Protein AF-T0ZFJ0-F1 (afdb_monomer_lite)

Radius of gyration: 14.86 Å; chains: 1; bounding box: 38×26×36 Å

Foldseek 3Di:
DDDQPCVLDPDDVPPVVVVVDPLAAAEEEDEDFLQADDDCVLAQSVLVNQVSSVVSRYQYEYHHPLVVNLVVCRVNSPSVVRVVSSVVRVVRNVVSPRDPSYD

Secondary structure (DSSP, 8-state):
-PPP-GGG-S--TTHHHHHHS--TT-EEEEEE---SS--TIIIIIHHHHHHHHHHTT-EEEEEE-HHHHHHTTGGGG-HHHHHHHHHHHHHHHHHTT--TT--

Organism: NCBI:txid410659

Sequence (103 aa):
MNEIDLTLFQEVVTEGELKALKLKGAKAYIGFEPSGTAHIGTALMWTARINNLIEAGVSVKILMADWHAMINDKLGGDIERIMESGRSMVAGFKALGLDERAE

Structure (mmCIF, N/CA/C/O backbone):
data_AF-T0ZFJ0-F1
#
_entry.id   AF-T0ZFJ0-F1
#
loop_
_atom_site.group_PDB
_atom_site.id
_atom_site.type_symbol
_atom_site.label_atom_id
_atom_site.label_alt_id
_atom_site.label_comp_id
_atom_site.label_asym_id
_atom_site.label_entity_id
_atom_site.label_seq_id
_atom_site.pdbx_PDB_ins_code
_atom_site.Cartn_x
_atom_site.Cartn_y
_atom_site.Cartn_z
_atom_site.occupancy
_atom_site.B_iso_or_equiv
_atom_site.auth_seq_id
_atom_site.auth_comp_id
_atom_site.auth_asym_id
_atom_site.auth_atom_id
_atom_site.pdbx_PDB_model_num
ATOM 1 N N . MET A 1 1 ? -9.565 8.345 16.406 1.00 63.31 1 MET A N 1
ATOM 2 C CA . MET A 1 1 ? -9.478 7.313 15.354 1.00 63.31 1 MET A CA 1
ATOM 3 C C . MET A 1 1 ? -10.597 7.613 14.401 1.00 63.31 1 MET A C 1
ATOM 5 O O . MET A 1 1 ? -11.715 7.781 14.877 1.00 63.31 1 MET A O 1
ATOM 9 N N . ASN A 1 2 ? -10.270 7.763 13.126 1.00 82.06 2 ASN A N 1
ATOM 10 C CA . ASN A 1 2 ? -11.273 8.055 12.113 1.00 82.06 2 ASN A CA 1
ATOM 11 C C . ASN A 1 2 ? -11.994 6.755 11.733 1.00 82.06 2 ASN A C 1
ATOM 13 O O . ASN A 1 2 ? -11.467 5.662 11.946 1.00 82.06 2 ASN A O 1
ATOM 17 N N . GLU A 1 3 ? -13.212 6.862 11.216 1.00 91.12 3 GLU A N 1
ATOM 18 C CA . GLU A 1 3 ? -13.838 5.741 10.516 1.00 91.12 3 GLU A CA 1
ATOM 19 C C . GLU A 1 3 ? -13.161 5.559 9.149 1.00 91.12 3 GLU A C 1
ATOM 21 O O . GLU A 1 3 ? -12.583 6.502 8.602 1.00 91.12 3 GLU A O 1
ATOM 26 N N . ILE A 1 4 ? -13.214 4.344 8.599 1.00 95.88 4 ILE A N 1
ATOM 27 C CA . ILE A 1 4 ? -12.776 4.102 7.219 1.00 95.88 4 ILE A CA 1
ATOM 28 C C . ILE A 1 4 ? -13.783 4.792 6.295 1.00 95.88 4 ILE A C 1
ATOM 30 O O . ILE A 1 4 ? -14.987 4.556 6.404 1.00 95.88 4 ILE A O 1
ATOM 34 N N . ASP A 1 5 ? -13.294 5.622 5.377 1.00 96.12 5 ASP A N 1
ATOM 35 C CA . ASP A 1 5 ? -14.137 6.289 4.390 1.00 96.12 5 ASP A CA 1
ATOM 36 C C . ASP A 1 5 ? -14.467 5.294 3.276 1.00 96.12 5 ASP A C 1
ATOM 38 O O . ASP A 1 5 ? -13.696 5.079 2.336 1.00 96.12 5 ASP A O 1
ATOM 42 N N . LEU A 1 6 ? -15.636 4.665 3.399 1.00 95.81 6 LEU A N 1
ATOM 43 C CA . LEU A 1 6 ? -16.090 3.654 2.450 1.00 95.81 6 LEU A CA 1
ATOM 44 C C . LEU A 1 6 ? -16.371 4.233 1.055 1.00 95.81 6 LEU A C 1
ATOM 46 O O . LEU A 1 6 ? -16.402 3.471 0.095 1.00 95.81 6 LEU A O 1
ATOM 50 N N . THR A 1 7 ? -16.503 5.559 0.901 1.00 95.94 7 THR A N 1
ATOM 51 C CA . THR A 1 7 ? -16.733 6.187 -0.415 1.00 95.94 7 THR A CA 1
ATOM 52 C C . THR A 1 7 ? -15.515 6.103 -1.338 1.00 95.94 7 THR A C 1
ATOM 54 O O . THR A 1 7 ? -15.637 6.242 -2.556 1.00 95.94 7 THR A O 1
ATOM 57 N N . LEU A 1 8 ? -14.333 5.818 -0.781 1.00 95.50 8 LEU A N 1
ATOM 58 C CA . LEU A 1 8 ? -13.107 5.593 -1.544 1.00 95.50 8 LEU A CA 1
ATOM 59 C C . LEU A 1 8 ? -13.048 4.210 -2.211 1.00 95.50 8 LEU A C 1
ATOM 61 O O . LEU A 1 8 ? -12.162 3.995 -3.054 1.00 95.50 8 LEU A O 1
ATOM 65 N N . PHE A 1 9 ? -13.954 3.299 -1.844 1.00 95.56 9 PHE A N 1
ATOM 66 C CA . PHE A 1 9 ? -13.987 1.904 -2.275 1.00 95.56 9 PHE A CA 1
ATOM 67 C C . PHE A 1 9 ? -15.254 1.609 -3.080 1.00 95.56 9 PHE A C 1
ATOM 69 O O . PHE A 1 9 ? -16.336 2.099 -2.778 1.00 95.56 9 PHE A O 1
ATOM 76 N N . GLN A 1 10 ? -15.117 0.780 -4.115 1.00 96.88 10 GLN A N 1
ATOM 77 C CA . GLN A 1 10 ? -16.254 0.374 -4.946 1.00 96.88 10 GLN A CA 1
ATOM 78 C C . GLN A 1 10 ? -17.088 -0.743 -4.297 1.00 96.88 10 GLN A C 1
ATOM 80 O O . GLN A 1 10 ? -18.283 -0.847 -4.567 1.00 96.88 10 GLN A O 1
ATOM 85 N N . GLU A 1 11 ? -16.459 -1.589 -3.478 1.00 97.38 11 GLU A N 1
ATOM 86 C CA . GLU A 1 11 ? -17.075 -2.751 -2.837 1.00 97.38 11 GLU A CA 1
ATOM 87 C C . GLU A 1 11 ? -16.350 -3.080 -1.522 1.00 97.38 11 GLU A C 1
ATOM 89 O O . GLU A 1 11 ? -15.137 -2.889 -1.407 1.00 97.38 11 GLU A O 1
ATOM 94 N N . VAL A 1 12 ? -17.097 -3.600 -0.543 1.00 97.06 12 VAL A N 1
ATOM 95 C CA . VAL A 1 12 ? -16.577 -4.159 0.711 1.00 97.06 12 VAL A CA 1
ATOM 96 C C . VAL A 1 12 ? -17.235 -5.515 0.961 1.00 97.06 12 VAL A C 1
ATOM 98 O O . VAL A 1 12 ? -18.456 -5.606 1.103 1.00 97.06 12 VAL A O 1
ATOM 101 N N . VAL A 1 13 ? -16.424 -6.569 1.066 1.00 97.00 13 VAL A N 1
ATOM 102 C CA . VAL A 1 13 ? -16.896 -7.949 1.256 1.00 97.00 13 VAL A CA 1
ATOM 103 C C . VAL A 1 13 ? -16.428 -8.495 2.615 1.00 97.00 13 VAL A C 1
ATOM 105 O O . VAL A 1 13 ? -15.241 -8.743 2.786 1.00 97.00 13 VAL A O 1
ATOM 108 N N . THR A 1 14 ? -17.304 -8.702 3.599 1.00 96.19 14 THR A N 1
ATOM 109 C CA . THR A 1 14 ? -18.619 -8.050 3.755 1.00 96.19 14 THR A CA 1
ATOM 110 C C . THR A 1 14 ? -18.511 -6.788 4.614 1.00 96.19 14 THR A C 1
ATOM 112 O O . THR A 1 14 ? -17.691 -6.697 5.529 1.00 96.19 14 THR A O 1
ATOM 115 N N . GLU A 1 15 ? -19.388 -5.807 4.382 1.00 95.19 15 GLU A N 1
ATOM 116 C CA . GLU A 1 15 ? -19.473 -4.627 5.258 1.00 95.19 15 GLU A CA 1
ATOM 117 C C . GLU A 1 15 ? -19.755 -4.987 6.725 1.00 95.19 15 GLU A C 1
ATOM 119 O O . GLU A 1 15 ? -19.300 -4.289 7.631 1.00 95.19 15 GLU A O 1
ATOM 124 N N . GLY A 1 16 ? -20.516 -6.060 6.971 1.00 96.50 16 GLY A N 1
ATOM 125 C CA . GLY A 1 16 ? -20.827 -6.529 8.321 1.00 96.50 16 GLY A CA 1
ATOM 126 C C . GLY A 1 16 ? -19.581 -7.004 9.069 1.00 96.50 16 GLY A C 1
ATOM 127 O O . GLY A 1 16 ? -19.379 -6.627 10.223 1.00 96.50 16 GLY A O 1
ATOM 128 N N . GLU A 1 17 ? -18.716 -7.767 8.398 1.00 96.88 17 GLU A N 1
ATOM 129 C CA . GLU A 1 17 ? -17.436 -8.221 8.956 1.00 96.88 17 GLU A CA 1
ATOM 130 C C . GLU A 1 17 ? -16.480 -7.050 9.201 1.00 96.88 17 GLU A C 1
ATOM 132 O O . GLU A 1 17 ? -15.856 -6.992 10.261 1.00 96.88 17 GLU A O 1
ATOM 137 N N . LEU A 1 18 ? -16.419 -6.077 8.280 1.00 95.69 18 LEU A N 1
ATOM 138 C CA . LEU A 1 18 ? -15.602 -4.876 8.468 1.00 95.69 18 LEU A CA 1
ATOM 139 C C . LEU A 1 18 ? -16.063 -4.059 9.685 1.00 95.69 18 LEU A C 1
ATOM 141 O O . LEU A 1 18 ? -15.235 -3.661 10.501 1.00 95.69 18 LEU A O 1
ATOM 145 N N . LYS A 1 19 ? -17.376 -3.841 9.842 1.00 92.38 19 LYS A N 1
ATOM 146 C CA . LYS A 1 19 ? -17.950 -3.097 10.982 1.00 92.38 19 LYS A CA 1
ATOM 147 C C . LYS A 1 19 ? -17.765 -3.830 12.313 1.00 92.38 19 LYS A C 1
ATOM 149 O O . LYS A 1 19 ? -1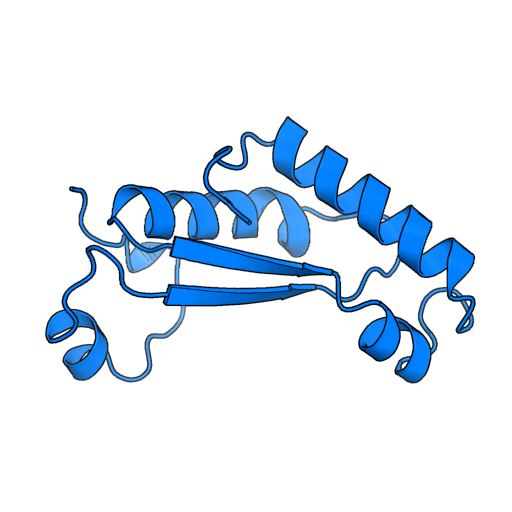7.640 -3.187 13.353 1.00 92.38 19 LYS A O 1
ATOM 154 N N . ALA A 1 20 ? -17.741 -5.163 12.295 1.00 94.94 20 ALA A N 1
ATOM 155 C CA . ALA A 1 20 ? -17.486 -5.977 13.482 1.00 94.94 20 ALA A CA 1
ATOM 156 C C . ALA A 1 20 ? -15.996 -6.016 13.881 1.00 94.94 20 ALA A C 1
ATOM 158 O O . ALA A 1 20 ? -15.667 -6.386 15.014 1.00 94.94 20 ALA A O 1
ATOM 159 N N . LEU A 1 21 ? -15.087 -5.645 12.973 1.00 94.25 21 LEU A N 1
ATOM 160 C CA . LEU A 1 21 ? -13.648 -5.698 13.199 1.00 94.25 21 LEU A CA 1
ATOM 161 C C . LEU A 1 21 ? -13.179 -4.585 14.147 1.00 94.25 21 LEU A C 1
ATOM 163 O O . LEU A 1 21 ? -13.472 -3.402 13.978 1.00 94.25 21 LEU A O 1
ATOM 167 N N . LYS A 1 22 ? -12.342 -4.948 15.124 1.00 93.69 22 LYS A N 1
ATOM 168 C CA . LYS A 1 22 ? -11.600 -3.965 15.924 1.00 93.69 22 LYS A CA 1
ATOM 169 C C . LYS A 1 22 ? -10.459 -3.397 15.083 1.00 93.69 22 LYS A C 1
ATOM 171 O O . LYS A 1 22 ? -9.415 -4.030 14.969 1.00 93.69 22 LYS A O 1
ATOM 176 N N . LEU A 1 23 ? -10.656 -2.203 14.525 1.00 92.62 23 LEU A N 1
ATOM 177 C CA . LEU A 1 23 ? -9.698 -1.588 13.597 1.00 92.62 23 LEU A CA 1
ATOM 178 C C . LEU A 1 23 ? -8.320 -1.331 14.216 1.00 92.62 23 LEU A C 1
ATOM 180 O O . LEU A 1 23 ? -7.307 -1.539 13.557 1.00 92.62 23 LEU A O 1
ATOM 184 N N . LYS A 1 24 ? -8.259 -0.933 15.495 1.00 90.25 24 LYS A N 1
ATOM 185 C CA . LYS A 1 24 ? -6.985 -0.683 16.182 1.00 90.25 24 LYS A CA 1
ATOM 186 C C . LYS A 1 24 ? -6.147 -1.961 16.247 1.00 90.25 24 LYS A C 1
ATOM 188 O O . LYS A 1 24 ? -6.477 -2.880 16.996 1.00 90.25 24 LYS A O 1
ATOM 193 N N . GLY A 1 25 ? -5.032 -1.973 15.521 1.00 85.94 25 GLY A N 1
ATOM 194 C CA . GLY A 1 25 ? -4.132 -3.127 15.449 1.00 85.94 25 GLY A CA 1
ATOM 195 C C . GLY A 1 25 ? -4.603 -4.231 14.497 1.00 85.94 25 GLY A C 1
ATOM 196 O O . GLY A 1 25 ? -3.961 -5.281 14.430 1.00 85.94 25 GLY A O 1
ATOM 197 N N . ALA A 1 26 ? -5.688 -4.005 13.746 1.00 95.94 26 ALA A N 1
ATOM 198 C CA . ALA A 1 26 ? -6.002 -4.819 12.580 1.00 95.94 26 ALA A CA 1
ATOM 199 C C . ALA A 1 26 ? -4.897 -4.662 11.529 1.00 95.94 26 ALA A C 1
ATOM 201 O O . ALA A 1 26 ? -4.226 -3.632 11.467 1.00 95.94 26 ALA A O 1
ATOM 202 N N . LYS A 1 27 ? -4.712 -5.687 10.699 1.00 97.44 27 LYS A N 1
ATOM 203 C CA . LYS A 1 27 ? -3.706 -5.694 9.637 1.00 97.44 27 LYS A CA 1
ATOM 204 C C . LYS A 1 27 ? -4.393 -5.721 8.283 1.00 97.44 27 LYS A C 1
ATOM 206 O O . LYS A 1 27 ? -5.297 -6.526 8.079 1.00 97.44 27 LYS A O 1
ATOM 211 N N . ALA A 1 28 ? -3.927 -4.882 7.371 1.00 97.62 28 ALA A N 1
ATOM 212 C CA . ALA A 1 28 ? -4.299 -4.907 5.965 1.00 97.62 28 ALA A CA 1
ATOM 213 C C . ALA A 1 28 ? -3.045 -5.042 5.098 1.00 97.62 28 ALA A C 1
ATOM 215 O O . ALA A 1 28 ? -1.927 -4.757 5.533 1.00 97.62 28 ALA A O 1
ATOM 216 N N . TYR A 1 29 ? -3.239 -5.496 3.868 1.00 97.88 29 TYR A N 1
ATOM 217 C CA . TYR A 1 29 ? -2.170 -5.681 2.901 1.00 97.88 29 TYR A CA 1
ATOM 218 C C . TYR A 1 29 ? -2.661 -5.302 1.505 1.00 97.88 29 TYR A C 1
ATOM 220 O O . TYR A 1 29 ? -3.816 -5.560 1.162 1.00 97.88 29 TYR A O 1
ATOM 228 N N . ILE A 1 30 ? -1.766 -4.728 0.707 1.00 97.62 30 ILE A N 1
ATOM 229 C CA . ILE A 1 30 ? -1.941 -4.547 -0.733 1.00 97.62 30 ILE A CA 1
ATOM 230 C C . ILE A 1 30 ? -0.635 -4.886 -1.454 1.00 97.62 30 ILE A C 1
ATOM 232 O O . ILE A 1 30 ? 0.450 -4.559 -0.975 1.00 97.62 30 ILE A O 1
ATOM 236 N N . GLY A 1 31 ? -0.742 -5.557 -2.599 1.00 97.44 31 GLY A N 1
ATOM 237 C CA . GLY A 1 31 ? 0.389 -5.881 -3.461 1.00 97.44 31 GLY A CA 1
ATOM 238 C C . GLY A 1 31 ? 0.373 -5.072 -4.753 1.00 97.44 31 GLY A C 1
ATOM 239 O O . GLY A 1 31 ? -0.687 -4.879 -5.347 1.00 97.44 31 GLY A O 1
ATOM 240 N N . PHE A 1 32 ? 1.551 -4.642 -5.201 1.00 97.19 32 PHE A N 1
ATOM 241 C CA . PHE A 1 32 ? 1.750 -3.996 -6.497 1.00 97.19 32 PHE A CA 1
ATOM 242 C C . PHE A 1 32 ? 2.814 -4.743 -7.291 1.00 97.19 32 PHE A C 1
ATOM 244 O O . PHE A 1 32 ? 3.921 -4.944 -6.796 1.00 97.19 32 PHE A O 1
ATOM 251 N N . GLU A 1 33 ? 2.503 -5.112 -8.532 1.00 97.75 33 GLU A N 1
ATOM 252 C CA . GLU A 1 33 ? 3.507 -5.566 -9.495 1.00 97.75 33 GLU A CA 1
ATOM 253 C C . GLU A 1 33 ? 4.303 -4.354 -10.007 1.00 97.75 33 GLU A C 1
ATOM 255 O O . GLU A 1 33 ? 3.714 -3.466 -10.634 1.00 97.75 33 GLU A O 1
ATOM 260 N N . PRO A 1 34 ? 5.628 -4.277 -9.790 1.00 97.31 34 PRO A N 1
ATOM 261 C CA . PRO A 1 34 ? 6.421 -3.209 -10.377 1.00 97.31 34 PRO A CA 1
ATOM 262 C C . PRO A 1 34 ? 6.567 -3.426 -11.884 1.00 97.31 34 PRO A C 1
ATOM 264 O O . PRO A 1 34 ? 7.218 -4.368 -12.336 1.00 97.31 34 PRO A O 1
ATOM 267 N N . SER A 1 35 ? 5.935 -2.562 -12.675 1.00 95.38 35 SER A N 1
ATOM 268 C CA . SER A 1 35 ? 5.803 -2.758 -14.123 1.00 95.38 35 SER A CA 1
ATOM 269 C C . SER A 1 35 ? 6.198 -1.537 -14.958 1.00 95.38 35 SER A C 1
ATOM 271 O O . SER A 1 35 ? 5.767 -1.410 -16.103 1.00 95.38 35 SER A O 1
ATOM 273 N N . GLY A 1 36 ? 6.994 -0.625 -14.397 1.00 91.12 36 GLY A N 1
ATOM 274 C CA . GLY A 1 36 ? 7.425 0.620 -15.034 1.00 91.12 36 GLY A CA 1
ATOM 275 C C . GLY A 1 36 ? 6.950 1.863 -14.280 1.00 91.12 36 GLY A C 1
ATOM 276 O O . GLY A 1 36 ? 7.001 1.914 -13.051 1.00 91.12 36 GLY A O 1
ATOM 277 N N . THR A 1 37 ? 6.528 2.891 -15.019 1.00 90.50 37 THR A N 1
ATOM 278 C CA . THR A 1 37 ? 6.100 4.179 -14.456 1.00 90.50 37 THR A CA 1
ATOM 279 C C . THR A 1 37 ? 4.772 4.050 -13.716 1.00 90.50 37 THR A C 1
ATOM 281 O O . THR A 1 37 ? 3.780 3.585 -14.277 1.00 90.50 37 THR A O 1
ATOM 284 N N . ALA A 1 38 ? 4.730 4.515 -12.466 1.00 89.81 38 ALA A N 1
ATOM 285 C CA . ALA A 1 38 ? 3.493 4.569 -11.701 1.00 89.81 38 ALA A CA 1
ATOM 286 C C . ALA A 1 38 ? 2.522 5.600 -12.304 1.00 89.81 38 ALA A C 1
ATOM 288 O O . ALA A 1 38 ? 2.910 6.725 -12.618 1.00 89.81 38 ALA A O 1
ATOM 289 N N . HIS A 1 39 ? 1.252 5.226 -12.439 1.00 91.31 39 HIS A N 1
ATOM 290 C CA . HIS A 1 39 ? 0.196 6.106 -12.937 1.00 91.31 39 HIS A CA 1
ATOM 291 C C . HIS A 1 39 ? -0.759 6.529 -11.810 1.00 91.31 39 HIS A C 1
ATOM 293 O O . HIS A 1 39 ? -0.661 6.060 -10.676 1.00 91.31 39 HIS A O 1
ATOM 299 N N . ILE A 1 40 ? -1.727 7.401 -12.122 1.00 93.00 40 ILE A N 1
ATOM 300 C CA . ILE A 1 40 ? -2.658 7.973 -11.129 1.00 93.00 40 ILE A CA 1
ATOM 301 C C . ILE A 1 40 ? -3.406 6.901 -10.323 1.00 93.00 40 ILE A C 1
ATOM 303 O O . ILE A 1 40 ? -3.561 7.036 -9.115 1.00 93.00 40 ILE A O 1
ATOM 307 N N . GLY A 1 41 ? -3.813 5.811 -10.979 1.00 90.06 41 GLY A N 1
ATOM 308 C CA . GLY A 1 41 ? -4.457 4.673 -10.326 1.00 90.06 41 GLY A CA 1
ATOM 309 C C . GLY A 1 41 ? -3.561 3.965 -9.306 1.00 90.06 41 GLY A C 1
ATOM 310 O O . GLY A 1 41 ? -3.976 3.789 -8.170 1.00 90.06 41 GLY A O 1
ATOM 311 N N . THR A 1 42 ? -2.334 3.583 -9.675 1.00 89.06 42 THR A N 1
ATOM 312 C CA . THR A 1 42 ? -1.438 2.830 -8.780 1.00 89.06 42 THR A CA 1
ATOM 313 C C . THR A 1 42 ? -0.859 3.689 -7.668 1.00 89.06 42 THR A C 1
ATOM 315 O O . THR A 1 42 ? -0.675 3.181 -6.573 1.00 89.06 42 THR A O 1
ATOM 318 N N . ALA A 1 43 ? -0.574 4.966 -7.935 1.00 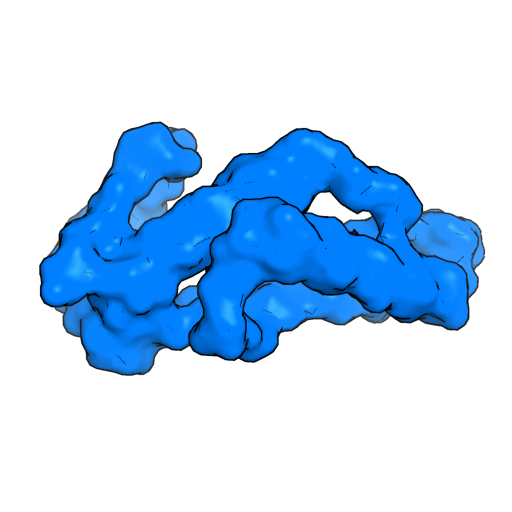89.12 43 ALA A N 1
ATOM 319 C CA . ALA A 1 43 ? 0.056 5.852 -6.963 1.00 89.12 43 ALA A CA 1
ATOM 320 C C . ALA A 1 43 ? -0.943 6.760 -6.251 1.00 89.12 43 ALA A C 1
ATOM 322 O O . ALA A 1 43 ? -1.278 6.509 -5.100 1.00 89.12 43 ALA A O 1
ATOM 323 N N . LEU A 1 44 ? -1.464 7.782 -6.932 1.00 92.06 44 LEU A N 1
ATOM 324 C CA . LEU A 1 44 ? -2.292 8.806 -6.290 1.00 92.06 44 LEU A CA 1
ATOM 325 C C . LEU A 1 44 ? -3.532 8.215 -5.604 1.00 92.06 44 LEU A C 1
ATOM 327 O O . LEU A 1 44 ? -3.819 8.532 -4.451 1.00 92.06 44 LEU A O 1
ATOM 331 N N . MET A 1 45 ? -4.274 7.353 -6.306 1.00 95.06 45 MET A N 1
ATOM 332 C CA . MET A 1 45 ? -5.519 6.812 -5.769 1.00 95.06 45 MET A CA 1
ATOM 333 C C . MET A 1 45 ? -5.263 5.891 -4.578 1.00 95.06 45 MET A C 1
ATOM 335 O O . MET A 1 45 ? -5.928 6.061 -3.556 1.00 95.06 45 MET A O 1
ATOM 339 N N . TRP A 1 46 ? -4.317 4.954 -4.681 1.00 95.88 46 TRP A N 1
ATOM 340 C CA . TRP A 1 46 ? -4.045 4.002 -3.603 1.00 95.88 46 TRP A CA 1
ATOM 341 C C . TRP A 1 46 ? -3.372 4.630 -2.389 1.00 95.88 46 TRP A C 1
ATOM 343 O O . TRP A 1 46 ? -3.738 4.252 -1.279 1.00 95.88 46 TRP A O 1
ATOM 353 N N . THR A 1 47 ? -2.503 5.633 -2.554 1.00 97.06 47 THR A N 1
ATOM 354 C CA . THR A 1 47 ? -1.958 6.396 -1.419 1.00 97.06 47 THR A CA 1
ATOM 355 C C . THR A 1 47 ? -3.081 6.946 -0.532 1.00 97.06 47 THR A C 1
ATOM 357 O O . THR A 1 47 ? -3.040 6.773 0.684 1.00 97.06 47 THR A O 1
ATOM 360 N N . ALA A 1 48 ? -4.148 7.501 -1.123 1.00 96.44 48 ALA A N 1
ATOM 361 C CA . ALA A 1 48 ? -5.295 7.995 -0.358 1.00 96.44 48 ALA A CA 1
ATOM 362 C C . ALA A 1 48 ? -6.044 6.883 0.408 1.00 96.44 48 ALA A C 1
ATOM 364 O O . ALA A 1 48 ? -6.429 7.085 1.558 1.00 96.44 48 ALA A O 1
ATOM 365 N N . ARG A 1 49 ? -6.228 5.695 -0.194 1.00 97.44 49 ARG A N 1
ATOM 366 C CA . ARG A 1 49 ? -6.907 4.559 0.470 1.00 97.44 49 ARG A CA 1
ATOM 367 C C . ARG A 1 49 ? -6.056 3.994 1.602 1.00 97.44 49 ARG A C 1
ATOM 369 O O . ARG A 1 49 ? -6.582 3.691 2.667 1.00 97.44 49 ARG A O 1
ATOM 376 N N . ILE A 1 50 ? -4.750 3.868 1.378 1.00 97.81 50 ILE A N 1
ATOM 377 C CA . ILE A 1 50 ? -3.809 3.373 2.385 1.00 97.81 50 ILE A CA 1
ATOM 378 C C . ILE A 1 50 ? -3.805 4.315 3.589 1.00 97.81 50 ILE A C 1
ATOM 380 O O . ILE A 1 50 ? -4.013 3.858 4.711 1.00 97.81 50 ILE A O 1
ATOM 384 N N . ASN A 1 51 ? -3.675 5.624 3.363 1.00 97.81 51 ASN A N 1
ATOM 385 C CA . ASN A 1 51 ? -3.713 6.611 4.441 1.00 97.81 51 ASN A CA 1
ATOM 386 C C . ASN A 1 51 ? -5.044 6.570 5.205 1.00 97.81 51 ASN A C 1
ATOM 388 O O . ASN A 1 51 ? -5.033 6.568 6.432 1.00 97.81 51 ASN A O 1
ATOM 392 N N . ASN A 1 52 ? -6.178 6.440 4.506 1.00 97.69 52 ASN A N 1
ATOM 393 C CA . ASN A 1 52 ? -7.486 6.310 5.149 1.00 97.69 52 ASN A CA 1
ATOM 394 C C . ASN A 1 52 ? -7.562 5.105 6.111 1.00 97.69 52 ASN A C 1
ATOM 396 O O . ASN A 1 52 ? -8.051 5.239 7.233 1.00 97.69 52 A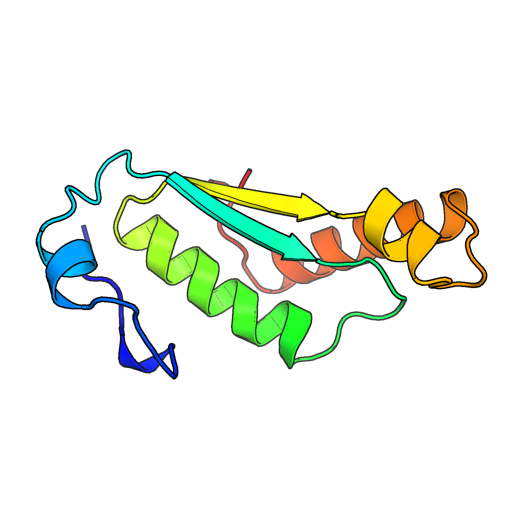SN A O 1
ATOM 4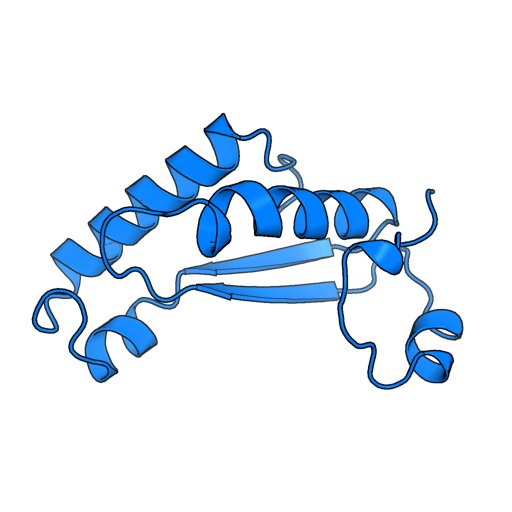00 N N . LEU A 1 53 ? -7.017 3.946 5.719 1.00 97.25 53 LEU A N 1
ATOM 401 C CA . LEU A 1 53 ? -6.938 2.770 6.596 1.00 97.25 53 LEU A CA 1
ATOM 402 C C . LEU A 1 53 ? -6.014 3.011 7.801 1.00 97.25 53 LEU A C 1
ATOM 404 O O . LEU A 1 53 ? -6.361 2.663 8.934 1.00 97.25 53 LEU A O 1
ATOM 408 N N . ILE A 1 54 ? -4.855 3.633 7.579 1.00 97.31 54 ILE A N 1
ATOM 409 C CA . ILE A 1 54 ? -3.884 3.929 8.641 1.00 97.31 54 ILE A CA 1
ATOM 410 C C . ILE A 1 54 ? -4.466 4.930 9.659 1.00 97.31 54 ILE A C 1
ATOM 412 O O . ILE A 1 54 ? -4.313 4.754 10.873 1.00 97.31 54 ILE A O 1
ATOM 416 N N . GLU A 1 55 ? -5.178 5.960 9.204 1.00 96.56 55 GLU A N 1
ATOM 417 C CA . GLU A 1 55 ? -5.885 6.926 10.060 1.00 96.56 55 GLU A CA 1
ATOM 418 C C . GLU A 1 55 ? -6.999 6.283 10.900 1.00 96.56 55 GLU A C 1
ATOM 420 O O . GLU A 1 55 ? -7.260 6.706 12.037 1.00 96.56 55 GLU A O 1
ATOM 425 N N . ALA A 1 56 ? -7.614 5.218 10.379 1.00 96.06 56 ALA A N 1
ATOM 426 C CA . ALA A 1 56 ? -8.582 4.402 11.103 1.00 96.06 56 ALA A CA 1
ATOM 427 C C . ALA A 1 56 ? -7.941 3.433 12.121 1.00 96.06 56 ALA A C 1
ATOM 429 O O . ALA A 1 56 ? -8.642 2.789 12.906 1.00 96.06 56 ALA A O 1
ATOM 430 N N . GLY A 1 57 ? -6.606 3.369 12.178 1.00 95.81 57 GLY A N 1
ATOM 431 C CA . GLY A 1 57 ? -5.845 2.573 13.146 1.00 95.81 57 GLY A CA 1
ATOM 432 C C . GLY A 1 57 ? -5.421 1.188 12.652 1.00 95.81 57 GLY A C 1
ATOM 433 O O . GLY A 1 57 ? -4.988 0.373 13.474 1.00 95.81 57 GLY A O 1
ATOM 434 N N . VAL A 1 58 ? -5.534 0.934 11.345 1.00 96.94 58 VAL A N 1
ATOM 435 C CA . VAL A 1 58 ? -5.109 -0.310 10.692 1.00 96.94 58 VAL A CA 1
ATOM 436 C C . VAL A 1 58 ? -3.615 -0.241 10.357 1.00 96.94 58 VAL A C 1
ATOM 438 O O . VAL A 1 58 ? -3.134 0.744 9.804 1.00 96.94 58 VAL A O 1
ATOM 441 N N . SER A 1 59 ? -2.868 -1.301 10.653 1.00 97.25 59 SER A N 1
ATOM 442 C CA . SER A 1 59 ? -1.490 -1.477 10.181 1.00 97.25 59 SER A CA 1
ATOM 443 C C . SER A 1 59 ? -1.508 -1.982 8.739 1.00 97.25 59 SER A C 1
ATOM 445 O O . SER A 1 59 ? -1.992 -3.087 8.486 1.00 97.25 59 SER A O 1
ATOM 447 N N . VAL A 1 60 ? -0.998 -1.193 7.793 1.00 98.06 60 VAL A N 1
ATOM 448 C CA . VAL A 1 60 ? -1.024 -1.533 6.362 1.00 98.06 60 VAL A CA 1
ATOM 449 C C . VAL A 1 60 ? 0.363 -1.944 5.884 1.00 98.06 60 VAL A C 1
ATOM 451 O O . VAL A 1 60 ? 1.327 -1.214 6.096 1.00 98.06 60 VAL A O 1
ATOM 454 N N . LYS A 1 61 ? 0.436 -3.094 5.206 1.00 98.12 61 LYS A N 1
ATOM 455 C CA . LYS A 1 61 ? 1.639 -3.596 4.537 1.00 98.12 61 LYS A CA 1
ATOM 456 C C . LYS A 1 61 ? 1.530 -3.472 3.020 1.00 98.12 61 LYS A C 1
ATOM 458 O O . LYS A 1 61 ? 0.554 -3.945 2.432 1.00 98.12 61 LYS A O 1
ATOM 463 N N . ILE A 1 62 ? 2.540 -2.895 2.389 1.00 97.81 62 ILE A N 1
ATOM 464 C CA . ILE A 1 62 ? 2.666 -2.766 0.941 1.00 97.81 62 ILE A CA 1
ATOM 465 C C . ILE A 1 62 ? 3.689 -3.790 0.455 1.00 97.81 62 ILE A C 1
ATOM 467 O O . ILE A 1 62 ? 4.884 -3.696 0.722 1.00 97.81 62 ILE A O 1
ATOM 471 N N . LEU A 1 63 ? 3.225 -4.782 -0.299 1.00 97.88 63 LEU A N 1
ATOM 472 C CA . LEU A 1 63 ? 4.108 -5.736 -0.957 1.00 97.88 63 LEU A CA 1
ATOM 473 C C . LEU A 1 63 ? 4.482 -5.219 -2.344 1.00 97.88 63 LEU A C 1
ATOM 475 O O . LEU A 1 63 ? 3.648 -5.176 -3.249 1.00 97.88 63 LEU A O 1
ATOM 479 N N . MET A 1 64 ? 5.761 -4.914 -2.534 1.00 97.50 64 MET A N 1
ATOM 480 C CA . MET A 1 64 ? 6.326 -4.787 -3.875 1.00 97.50 64 MET A CA 1
ATOM 481 C C . MET A 1 64 ? 6.514 -6.197 -4.436 1.00 97.50 64 MET A C 1
ATOM 483 O O . MET A 1 64 ? 7.471 -6.886 -4.098 1.00 97.50 64 MET A O 1
ATOM 487 N N . ALA A 1 65 ? 5.546 -6.649 -5.229 1.00 98.06 65 ALA A N 1
ATOM 488 C CA . ALA A 1 65 ? 5.391 -8.030 -5.673 1.00 98.06 65 ALA A CA 1
ATOM 489 C C . ALA A 1 65 ? 6.300 -8.339 -6.878 1.00 98.06 65 ALA A C 1
ATOM 491 O O . ALA A 1 65 ? 5.839 -8.624 -7.983 1.00 98.06 65 ALA A O 1
ATOM 492 N N . ASP A 1 66 ? 7.607 -8.265 -6.656 1.00 98.12 66 ASP A N 1
ATOM 493 C CA . ASP A 1 66 ? 8.671 -8.450 -7.645 1.00 98.12 66 ASP A CA 1
ATOM 494 C C . ASP A 1 66 ? 8.626 -9.810 -8.360 1.00 98.12 66 ASP A C 1
ATOM 496 O O . ASP A 1 66 ? 8.642 -9.858 -9.589 1.00 98.12 66 ASP A O 1
ATOM 500 N N . TRP A 1 67 ? 8.478 -10.916 -7.629 1.00 98.06 67 TRP A N 1
ATOM 501 C CA . TRP A 1 67 ? 8.345 -12.245 -8.238 1.00 98.06 67 TRP A CA 1
ATOM 502 C C . TRP A 1 67 ? 7.054 -12.406 -9.041 1.00 98.06 67 TRP A C 1
ATOM 504 O O . TRP A 1 67 ? 7.062 -13.078 -10.069 1.00 98.06 67 TRP A O 1
ATOM 514 N N . HIS A 1 68 ? 5.959 -11.769 -8.618 1.00 98.44 68 HIS A N 1
ATOM 515 C CA . HIS A 1 68 ? 4.702 -11.797 -9.371 1.00 98.44 68 HIS A CA 1
ATOM 516 C C . HIS A 1 68 ? 4.858 -11.034 -10.688 1.00 98.44 68 HIS A C 1
ATOM 518 O O . HIS A 1 68 ? 4.489 -11.546 -11.741 1.00 98.44 68 HIS A O 1
ATOM 524 N N . ALA A 1 69 ? 5.493 -9.860 -10.644 1.00 98.31 69 ALA A N 1
ATOM 525 C CA . ALA A 1 69 ? 5.823 -9.089 -11.835 1.00 98.31 69 ALA A CA 1
ATOM 526 C C . ALA A 1 69 ? 6.775 -9.856 -12.772 1.00 98.31 69 ALA A C 1
ATOM 528 O O . ALA A 1 69 ? 6.590 -9.821 -13.986 1.00 98.31 69 ALA A O 1
ATOM 529 N N . MET A 1 70 ? 7.748 -10.590 -12.221 1.00 98.25 70 MET A N 1
ATOM 530 C CA . MET A 1 70 ? 8.681 -11.410 -12.997 1.00 98.25 70 MET A CA 1
ATOM 531 C C . MET A 1 70 ? 7.968 -12.562 -13.711 1.00 98.25 70 MET A C 1
ATOM 533 O O . MET A 1 70 ? 8.167 -12.743 -14.906 1.00 98.25 70 MET A O 1
ATOM 537 N N . ILE A 1 71 ? 7.111 -13.309 -13.004 1.00 98.00 71 ILE A N 1
ATOM 538 C CA . ILE A 1 71 ? 6.309 -14.399 -13.589 1.00 98.00 71 ILE A CA 1
ATOM 539 C C . ILE A 1 71 ? 5.310 -13.856 -14.627 1.00 98.00 71 ILE A C 1
ATOM 541 O O . ILE A 1 71 ? 4.963 -14.561 -15.568 1.00 98.00 71 ILE A O 1
ATOM 545 N N . ASN A 1 72 ? 4.869 -12.603 -14.479 1.00 98.12 72 ASN A N 1
ATOM 546 C CA . ASN A 1 72 ? 3.983 -11.906 -15.417 1.00 98.12 72 ASN A CA 1
ATOM 547 C C . ASN A 1 72 ? 4.742 -11.140 -16.524 1.00 98.12 72 ASN A C 1
ATOM 549 O O . ASN A 1 72 ? 4.223 -10.156 -17.065 1.00 98.12 72 ASN A O 1
ATOM 553 N N . ASP A 1 73 ? 5.989 -11.535 -16.808 1.00 97.88 73 ASP A N 1
ATOM 554 C CA . ASP A 1 73 ? 6.862 -11.002 -17.863 1.00 97.88 73 ASP A CA 1
ATOM 555 C C . ASP A 1 73 ? 7.023 -9.467 -17.859 1.00 97.88 73 ASP A C 1
ATOM 557 O O . ASP A 1 73 ? 7.378 -8.844 -18.872 1.00 97.88 73 ASP A O 1
ATOM 561 N N . LYS A 1 74 ? 6.781 -8.804 -16.718 1.00 97.94 74 LYS A N 1
ATOM 562 C CA . LYS A 1 74 ? 6.922 -7.348 -16.618 1.00 97.94 74 LYS A CA 1
ATOM 563 C C . LYS A 1 74 ? 8.372 -6.974 -16.845 1.00 97.94 74 LYS A C 1
ATOM 565 O O . LYS A 1 74 ? 9.286 -7.621 -16.347 1.00 97.94 74 LYS A O 1
ATOM 570 N N . LEU A 1 75 ? 8.577 -5.916 -17.629 1.00 97.38 75 LEU A N 1
ATOM 571 C CA . LEU A 1 75 ? 9.914 -5.430 -17.981 1.00 97.38 75 LEU A CA 1
ATOM 572 C C . LEU A 1 75 ? 10.807 -6.528 -18.602 1.00 97.38 75 LEU A C 1
ATOM 574 O O . LEU A 1 75 ? 12.031 -6.450 -18.513 1.00 97.38 75 LEU A O 1
ATOM 578 N N . GLY A 1 76 ? 10.189 -7.524 -19.254 1.00 97.44 76 GLY A N 1
ATOM 579 C CA . GLY A 1 76 ? 10.870 -8.660 -19.876 1.00 97.44 76 GLY A CA 1
ATOM 580 C C . GLY A 1 76 ? 11.290 -9.760 -18.898 1.00 97.44 76 GLY A C 1
ATOM 581 O O . GLY A 1 76 ? 12.180 -10.533 -19.235 1.00 97.44 76 GLY A O 1
ATOM 582 N N . GLY A 1 77 ? 10.714 -9.805 -17.691 1.00 97.31 77 GLY A N 1
ATOM 583 C CA . GLY A 1 77 ? 11.082 -10.775 -16.653 1.00 97.31 77 GLY A CA 1
ATOM 584 C C . GLY A 1 77 ? 12.430 -10.480 -15.981 1.00 97.31 77 GLY A C 1
ATOM 585 O O . GLY A 1 77 ? 12.954 -11.311 -15.246 1.00 97.31 77 GLY A O 1
ATOM 586 N N . ASP A 1 78 ? 13.007 -9.303 -16.225 1.00 98.25 78 ASP A N 1
ATOM 587 C CA . ASP A 1 78 ? 14.271 -8.875 -15.628 1.00 98.25 78 ASP A CA 1
ATOM 588 C C . ASP A 1 78 ? 14.037 -8.389 -14.188 1.00 98.25 78 ASP A C 1
ATOM 590 O O . ASP A 1 78 ? 13.510 -7.295 -13.953 1.00 98.25 78 ASP A O 1
ATOM 594 N N . ILE A 1 79 ? 14.435 -9.215 -13.217 1.00 98.06 79 ILE A N 1
ATOM 595 C CA . ILE A 1 79 ? 14.212 -8.947 -11.793 1.00 98.06 79 ILE A CA 1
ATOM 596 C C . ILE A 1 79 ? 14.899 -7.661 -11.318 1.00 98.06 79 ILE A C 1
ATOM 598 O O . ILE A 1 79 ? 14.344 -6.953 -10.478 1.00 98.06 79 ILE A O 1
ATOM 602 N N . GLU A 1 80 ? 16.055 -7.290 -11.876 1.00 98.12 80 GLU A N 1
ATOM 603 C CA . GLU A 1 80 ? 16.754 -6.070 -11.463 1.00 98.12 80 GLU A CA 1
ATOM 604 C C . GLU A 1 80 ? 15.975 -4.824 -11.894 1.00 98.12 80 GLU A C 1
ATOM 606 O O . GLU A 1 80 ? 15.797 -3.887 -11.106 1.00 98.12 80 GLU A O 1
ATOM 611 N N . ARG A 1 81 ? 15.431 -4.839 -13.118 1.00 98.12 81 ARG A N 1
ATOM 612 C CA . ARG A 1 81 ? 14.568 -3.760 -13.630 1.00 98.12 81 ARG A CA 1
ATOM 613 C C . ARG A 1 81 ? 13.257 -3.659 -12.863 1.00 98.12 81 ARG A C 1
ATOM 615 O O . ARG A 1 81 ? 12.789 -2.551 -12.600 1.00 98.12 81 ARG A O 1
ATOM 622 N N . ILE A 1 82 ? 12.675 -4.794 -12.484 1.00 98.62 82 ILE A N 1
ATOM 623 C CA . ILE A 1 82 ? 11.463 -4.851 -11.656 1.00 98.62 82 ILE A CA 1
ATOM 624 C C . ILE A 1 82 ? 11.735 -4.247 -10.279 1.00 98.62 82 ILE A C 1
ATOM 626 O O . ILE A 1 82 ? 10.986 -3.380 -9.830 1.00 98.62 82 ILE A O 1
ATOM 630 N N . MET A 1 83 ? 12.831 -4.627 -9.623 1.00 98.00 83 MET A N 1
ATOM 631 C CA . MET A 1 83 ? 13.195 -4.055 -8.326 1.00 98.00 83 MET A CA 1
ATOM 632 C C . MET A 1 83 ? 13.456 -2.544 -8.417 1.00 98.00 83 MET A C 1
ATOM 634 O O . MET A 1 83 ? 13.065 -1.804 -7.512 1.00 98.00 83 MET A O 1
ATOM 638 N N . GLU A 1 84 ? 14.068 -2.061 -9.504 1.00 97.81 84 GLU A N 1
ATOM 639 C CA . GLU A 1 84 ? 14.249 -0.622 -9.745 1.00 97.81 84 GLU A CA 1
ATOM 640 C C . GLU A 1 84 ? 12.912 0.101 -9.949 1.00 97.81 84 GLU A C 1
ATOM 642 O O . GLU A 1 84 ? 12.657 1.130 -9.319 1.00 97.81 84 GLU A O 1
ATOM 647 N N . SER A 1 85 ? 12.008 -0.472 -10.747 1.00 97.19 85 SER A N 1
ATOM 648 C CA . SER A 1 85 ? 10.640 0.037 -10.877 1.00 97.19 85 SER A CA 1
ATOM 649 C C . SER A 1 85 ? 9.927 0.080 -9.523 1.00 97.19 85 SER A C 1
ATOM 651 O O . SER A 1 85 ? 9.245 1.060 -9.222 1.00 97.19 85 SER A O 1
ATOM 653 N N . GLY A 1 86 ? 10.138 -0.927 -8.671 1.00 97.06 86 GLY A N 1
ATOM 654 C CA . GLY A 1 86 ? 9.572 -0.980 -7.327 1.00 97.06 86 GLY A CA 1
ATOM 655 C C . GLY A 1 86 ? 10.078 0.159 -6.444 1.00 97.06 86 GLY A C 1
ATOM 656 O O . GLY A 1 86 ? 9.278 0.857 -5.822 1.00 97.06 86 GLY A O 1
ATOM 657 N N . ARG A 1 87 ? 11.392 0.421 -6.451 1.00 96.75 87 ARG A N 1
ATOM 658 C CA . ARG A 1 87 ? 11.990 1.566 -5.739 1.00 96.75 87 ARG A CA 1
ATOM 659 C C . ARG A 1 87 ? 11.423 2.900 -6.222 1.00 96.75 87 ARG A C 1
ATOM 661 O O . ARG A 1 87 ? 11.060 3.740 -5.397 1.00 96.75 87 ARG A O 1
ATOM 668 N N . SER A 1 88 ? 11.299 3.080 -7.538 1.00 95.75 88 SER A N 1
ATOM 669 C CA . SER A 1 88 ? 10.702 4.282 -8.133 1.00 95.75 88 SER A CA 1
ATOM 670 C C . SER A 1 88 ? 9.238 4.464 -7.713 1.00 95.75 88 SER A C 1
ATOM 672 O O . SER A 1 88 ? 8.828 5.562 -7.335 1.00 95.75 88 SER A O 1
ATOM 674 N N . MET A 1 89 ? 8.460 3.380 -7.695 1.00 95.81 89 MET A N 1
ATOM 675 C CA . MET A 1 89 ? 7.062 3.398 -7.272 1.00 95.81 89 MET A CA 1
ATOM 676 C C . MET A 1 89 ? 6.916 3.776 -5.790 1.00 95.81 89 MET A C 1
ATOM 678 O O . MET A 1 89 ? 6.109 4.646 -5.466 1.00 95.81 89 MET A O 1
ATOM 682 N N . VAL A 1 90 ? 7.757 3.222 -4.907 1.00 95.19 90 VAL A N 1
ATOM 683 C CA . VAL 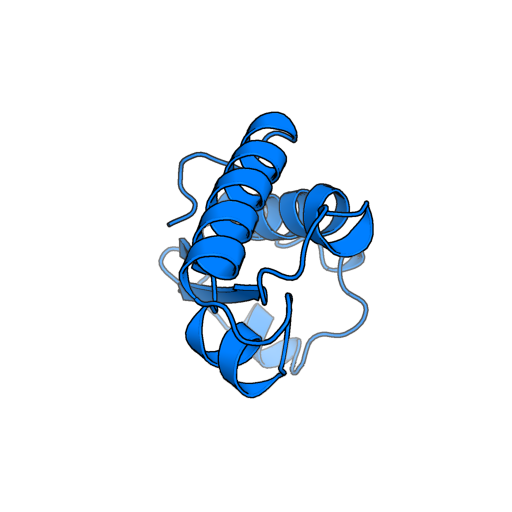A 1 90 ? 7.802 3.600 -3.481 1.00 95.19 90 VAL A CA 1
ATOM 684 C C . VAL A 1 90 ? 8.154 5.079 -3.306 1.00 95.19 90 VAL A C 1
ATOM 686 O O . VAL A 1 90 ? 7.521 5.770 -2.505 1.00 95.19 90 VAL A O 1
ATOM 689 N N . ALA A 1 91 ? 9.128 5.595 -4.063 1.00 94.44 91 ALA A N 1
ATOM 690 C CA . ALA A 1 91 ? 9.455 7.021 -4.045 1.00 94.44 91 ALA A CA 1
ATOM 691 C C . ALA A 1 91 ? 8.257 7.883 -4.483 1.00 94.44 91 ALA A C 1
ATOM 693 O O . ALA A 1 91 ? 7.975 8.904 -3.857 1.00 94.44 91 ALA A O 1
ATOM 694 N N . GLY A 1 92 ? 7.513 7.437 -5.500 1.00 94.06 92 GLY A N 1
ATOM 695 C CA . GLY A 1 92 ? 6.277 8.077 -5.949 1.00 94.06 92 GLY A CA 1
ATOM 696 C C . GLY A 1 92 ? 5.191 8.106 -4.873 1.00 94.06 92 GLY A C 1
ATOM 697 O O . GLY A 1 92 ? 4.614 9.162 -4.624 1.00 94.06 92 GLY A O 1
ATOM 698 N N . PHE A 1 93 ? 4.943 6.985 -4.186 1.00 96.00 93 PHE A N 1
ATOM 699 C CA . PHE A 1 93 ? 3.974 6.936 -3.086 1.00 96.00 93 PHE A CA 1
ATOM 700 C C . PHE A 1 93 ? 4.338 7.920 -1.970 1.00 96.00 93 PHE A C 1
ATOM 702 O O . PHE A 1 93 ? 3.481 8.677 -1.517 1.00 96.00 93 PHE A O 1
ATOM 709 N N . LYS A 1 94 ? 5.616 7.964 -1.568 1.00 95.38 94 LYS A N 1
ATOM 710 C CA . LYS A 1 94 ? 6.112 8.909 -0.554 1.00 95.38 94 LYS A CA 1
ATOM 711 C C . LYS A 1 94 ? 5.954 10.363 -0.994 1.00 95.38 94 LYS A C 1
ATOM 713 O O . LYS A 1 94 ? 5.482 11.185 -0.216 1.00 95.38 94 LYS A O 1
ATOM 718 N N . ALA A 1 95 ? 6.283 10.679 -2.247 1.00 95.00 95 ALA A N 1
ATOM 719 C CA . ALA A 1 95 ? 6.113 12.024 -2.800 1.00 95.00 95 ALA A CA 1
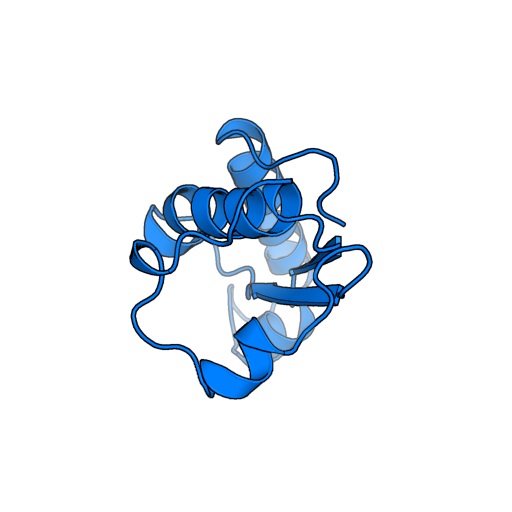ATOM 720 C C . ALA A 1 95 ? 4.639 12.472 -2.842 1.00 95.00 95 ALA A C 1
ATOM 722 O O . ALA A 1 95 ? 4.354 13.664 -2.759 1.00 95.00 95 ALA A O 1
ATOM 723 N N . LEU A 1 96 ? 3.709 11.520 -2.939 1.00 95.94 96 LEU A N 1
ATOM 724 C CA . LEU A 1 96 ? 2.264 11.751 -2.887 1.00 95.94 96 LEU A CA 1
ATOM 725 C C . LEU A 1 96 ? 1.691 11.749 -1.460 1.00 95.94 96 LEU A C 1
ATOM 727 O O . LEU A 1 96 ? 0.475 11.819 -1.294 1.00 95.94 96 LEU A O 1
ATOM 731 N N . GLY A 1 97 ? 2.548 11.695 -0.437 1.00 96.94 97 GLY A N 1
ATOM 732 C CA . GLY A 1 97 ? 2.142 11.784 0.962 1.00 96.94 97 GLY A CA 1
ATOM 733 C C . GLY A 1 97 ? 1.682 10.461 1.566 1.00 96.94 97 GLY A C 1
ATOM 734 O O . GLY A 1 97 ? 0.829 10.474 2.450 1.00 96.94 97 GLY A O 1
ATOM 735 N N . LEU A 1 98 ? 2.208 9.322 1.100 1.00 97.69 98 LEU A N 1
ATOM 736 C CA . LEU A 1 98 ? 2.031 8.049 1.803 1.00 97.69 98 LEU A CA 1
ATOM 737 C C . LEU A 1 98 ? 2.493 8.187 3.257 1.00 97.69 98 LEU A C 1
ATOM 739 O O . LEU A 1 98 ? 3.615 8.623 3.514 1.00 97.69 98 LEU A O 1
ATOM 743 N N . ASP A 1 99 ? 1.617 7.805 4.181 1.00 97.44 99 ASP A N 1
ATOM 744 C CA . ASP A 1 99 ? 1.884 7.857 5.612 1.00 97.44 99 ASP A CA 1
ATOM 745 C C . ASP A 1 99 ? 3.090 6.979 5.980 1.00 97.44 99 ASP A C 1
ATOM 747 O O . ASP A 1 99 ? 3.187 5.823 5.567 1.00 97.44 99 ASP A O 1
ATOM 751 N N . GLU A 1 100 ? 4.009 7.520 6.782 1.00 96.44 100 GLU A N 1
ATOM 752 C CA . GLU A 1 100 ? 5.256 6.848 7.176 1.00 96.44 100 GLU A CA 1
ATOM 753 C C . GLU A 1 100 ? 5.032 5.578 8.011 1.00 96.44 100 GLU A C 1
ATOM 755 O O . GLU A 1 100 ? 5.956 4.784 8.182 1.00 96.44 100 GLU A O 1
ATOM 760 N N . ARG A 1 101 ? 3.814 5.374 8.531 1.00 95.94 101 ARG A N 1
ATOM 761 C CA . ARG A 1 101 ? 3.412 4.154 9.244 1.00 95.94 101 ARG A CA 1
ATOM 762 C C . ARG A 1 101 ? 3.119 2.976 8.309 1.00 95.94 101 ARG A C 1
ATOM 764 O O . ARG A 1 101 ? 2.906 1.875 8.814 1.00 95.94 101 ARG A O 1
ATOM 771 N N . ALA A 1 102 ? 3.050 3.191 6.993 1.00 95.25 102 ALA A N 1
ATOM 772 C CA . ALA A 1 102 ? 2.949 2.103 6.026 1.00 95.25 102 ALA A CA 1
ATOM 773 C C . ALA A 1 102 ? 4.254 1.285 6.005 1.00 95.25 102 ALA A C 1
ATOM 775 O O . ALA A 1 102 ? 5.342 1.858 5.917 1.00 95.25 102 ALA A O 1
ATOM 776 N N . GLU A 1 103 ? 4.132 -0.045 6.072 1.00 88.25 103 GLU A N 1
ATOM 777 C CA . GLU A 1 103 ? 5.261 -0.995 6.048 1.00 88.25 103 GLU A CA 1
ATOM 778 C C . GLU A 1 103 ? 5.520 -1.581 4.662 1.00 88.25 103 GLU A C 1
ATOM 780 O O . GLU A 1 103 ? 4.537 -2.023 4.024 1.00 88.25 103 GLU A O 1
#

InterPro domains:
  IPR002305 Aminoacyl-tRNA synthetase, class Ic [PF00579] (26-99)
  IPR014729 Rossmann-like alpha/beta/alpha sandwich fold [G3DSA:3.40.50.620] (3-102)
  IPR050489 Tyrosine--tRNA ligase [PTHR46264] (9-99)

pLDDT: mean 95.44, std 4.32, range [63.31, 98.62]